Protein AF-A0A1H5EH86-F1 (afdb_monomer_lite)

pLDDT: mean 89.26, std 7.36, range [63.19, 97.12]

Structure (mmCIF, N/CA/C/O backbone):
data_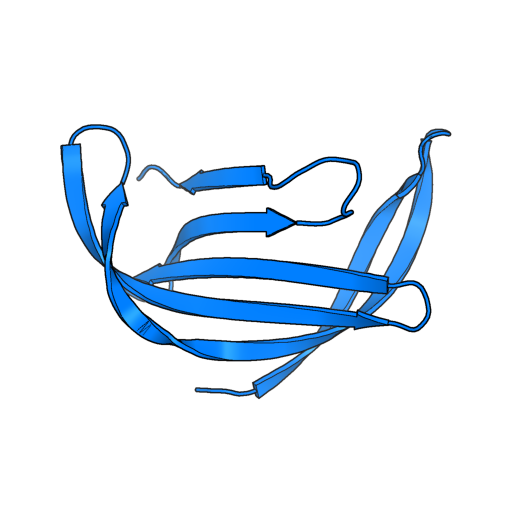AF-A0A1H5EH86-F1
#
_entry.id   AF-A0A1H5EH86-F1
#
loop_
_atom_site.group_PDB
_atom_site.id
_atom_site.type_symbol
_atom_site.label_atom_id
_atom_site.label_alt_id
_atom_site.label_comp_id
_atom_site.label_asym_id
_atom_site.label_entity_id
_atom_site.label_seq_id
_atom_site.pdbx_PDB_ins_code
_atom_site.Cartn_x
_atom_site.Cartn_y
_atom_site.Cartn_z
_atom_site.occupancy
_atom_site.B_iso_or_equiv
_atom_site.auth_seq_id
_atom_site.auth_comp_id
_atom_site.auth_asym_id
_atom_site.auth_atom_id
_atom_site.pdbx_PDB_model_num
ATOM 1 N N . ARG A 1 1 ? 0.307 -8.480 11.895 1.00 77.44 1 ARG A N 1
ATOM 2 C CA . ARG A 1 1 ? 1.741 -8.718 12.204 1.00 77.44 1 ARG A CA 1
ATOM 3 C C . ARG A 1 1 ? 2.550 -8.346 10.976 1.00 77.44 1 ARG A C 1
ATOM 5 O O . ARG A 1 1 ? 1.977 -8.406 9.895 1.00 77.44 1 ARG A O 1
ATOM 12 N N . ALA A 1 2 ? 3.805 -7.935 11.148 1.00 90.38 2 ALA A N 1
ATOM 13 C CA . ALA A 1 2 ? 4.687 -7.765 10.001 1.00 90.38 2 ALA A CA 1
ATOM 14 C C . ALA A 1 2 ? 5.009 -9.127 9.372 1.00 90.38 2 ALA A C 1
ATOM 16 O O . ALA A 1 2 ? 4.962 -10.147 10.069 1.00 90.38 2 ALA A O 1
ATOM 17 N N . GLY A 1 3 ? 5.293 -9.146 8.075 1.00 94.19 3 GLY A N 1
ATOM 18 C CA . GLY A 1 3 ? 5.637 -10.372 7.367 1.00 94.19 3 GLY A CA 1
ATOM 19 C C . GLY A 1 3 ? 6.042 -10.126 5.924 1.00 94.19 3 GLY A C 1
ATOM 20 O O . GLY A 1 3 ? 5.808 -9.050 5.385 1.00 94.19 3 GLY A O 1
ATOM 21 N N . GLN A 1 4 ? 6.629 -11.149 5.312 1.00 95.62 4 GLN A N 1
ATOM 22 C CA . GLN A 1 4 ? 6.982 -11.159 3.898 1.00 95.62 4 GLN A CA 1
ATOM 23 C C . GLN A 1 4 ? 6.124 -12.178 3.158 1.00 95.62 4 GLN A C 1
ATOM 25 O O . GLN A 1 4 ? 5.897 -13.279 3.664 1.00 95.62 4 GLN A O 1
ATOM 30 N N . MET A 1 5 ? 5.652 -11.824 1.963 1.00 94.38 5 MET A N 1
ATOM 31 C CA . MET A 1 5 ? 4.965 -12.766 1.079 1.00 94.38 5 MET A CA 1
ATOM 32 C C . MET A 1 5 ? 5.432 -12.626 -0.375 1.00 94.38 5 MET A C 1
ATOM 34 O O . MET A 1 5 ? 5.568 -11.502 -0.862 1.00 94.38 5 MET A O 1
ATOM 38 N N . PRO A 1 6 ? 5.655 -13.735 -1.101 1.00 94.88 6 PRO A N 1
ATOM 39 C CA . PRO A 1 6 ? 5.823 -13.677 -2.543 1.00 94.88 6 PRO A CA 1
ATOM 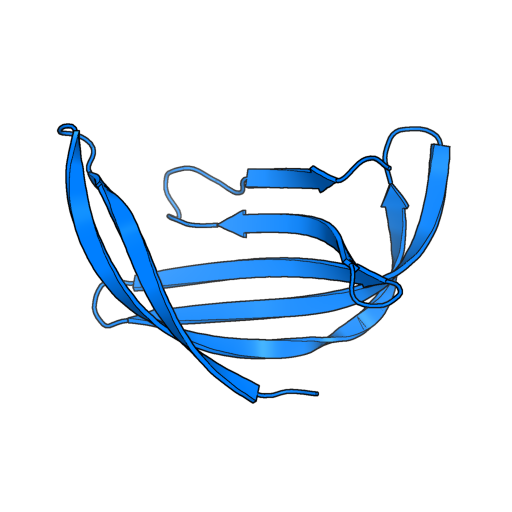40 C C . PRO A 1 6 ? 4.474 -13.391 -3.216 1.00 94.88 6 PRO A C 1
ATOM 42 O O . PRO A 1 6 ? 3.456 -13.992 -2.865 1.00 94.88 6 PRO A O 1
ATOM 45 N N . ARG A 1 7 ? 4.465 -12.505 -4.214 1.00 92.94 7 ARG A N 1
ATOM 46 C CA . ARG A 1 7 ? 3.309 -12.266 -5.090 1.00 92.94 7 ARG A CA 1
ATOM 47 C C . ARG A 1 7 ? 3.710 -12.308 -6.553 1.00 92.94 7 ARG A C 1
ATOM 49 O O . ARG A 1 7 ? 4.784 -11.847 -6.929 1.00 92.94 7 ARG A O 1
ATOM 56 N N . ILE A 1 8 ? 2.812 -12.838 -7.376 1.00 91.31 8 ILE A N 1
ATOM 57 C CA . ILE A 1 8 ? 2.937 -12.839 -8.832 1.00 91.31 8 ILE A CA 1
ATOM 58 C C . ILE A 1 8 ? 1.851 -11.921 -9.378 1.00 91.31 8 ILE A C 1
ATOM 60 O O . ILE A 1 8 ? 0.666 -12.163 -9.154 1.00 91.31 8 ILE A O 1
ATOM 64 N N . TYR A 1 9 ? 2.261 -10.883 -10.098 1.00 86.88 9 TYR A N 1
ATOM 65 C CA . TYR A 1 9 ? 1.362 -9.971 -10.790 1.00 86.88 9 TYR A CA 1
ATOM 66 C C . TYR A 1 9 ? 1.370 -10.263 -12.287 1.00 86.88 9 TYR A C 1
ATOM 68 O O . TYR A 1 9 ? 2.410 -10.540 -12.889 1.00 86.88 9 TYR A O 1
ATOM 76 N N . ARG A 1 10 ? 0.178 -10.196 -12.872 1.00 87.00 10 ARG A N 1
ATOM 77 C CA . ARG A 1 10 ? -0.079 -10.257 -14.308 1.00 87.00 10 ARG A CA 1
ATOM 78 C C . ARG A 1 10 ? -0.469 -8.851 -14.735 1.00 87.00 10 ARG A C 1
ATOM 80 O O . ARG A 1 10 ? -1.523 -8.373 -14.331 1.00 87.00 10 ARG A O 1
ATOM 87 N N . LEU A 1 11 ? 0.413 -8.190 -15.463 1.00 80.88 11 LEU A N 1
ATOM 88 C CA . LEU A 1 11 ? 0.283 -6.797 -15.867 1.00 80.88 11 LEU A CA 1
ATOM 89 C C . LEU A 1 11 ? 0.098 -6.743 -17.382 1.00 80.88 11 LEU A C 1
ATOM 91 O O . LEU A 1 11 ? 0.605 -7.608 -18.094 1.00 80.88 11 LEU A O 1
ATOM 95 N N . LEU A 1 12 ? -0.628 -5.743 -17.863 1.00 80.50 12 LEU A N 1
ATOM 96 C CA . LEU A 1 12 ? -0.595 -5.379 -19.274 1.00 80.50 12 LEU A CA 1
ATOM 97 C C . LEU A 1 12 ? 0.511 -4.347 -19.456 1.00 80.50 12 LEU A C 1
ATOM 99 O O . LEU A 1 12 ? 0.629 -3.424 -18.646 1.00 80.50 12 LEU A O 1
ATOM 103 N N . ASP A 1 13 ? 1.337 -4.524 -20.478 1.00 74.50 13 ASP A N 1
ATOM 104 C CA . ASP A 1 13 ? 2.206 -3.448 -20.933 1.00 74.50 13 ASP A CA 1
ATOM 105 C C . ASP A 1 13 ? 1.413 -2.448 -21.793 1.00 74.50 13 ASP A C 1
ATOM 107 O O . ASP A 1 13 ? 0.254 -2.676 -22.145 1.00 74.50 13 ASP A O 1
ATOM 111 N N . GLY A 1 14 ? 2.026 -1.310 -22.120 1.00 73.19 14 GLY A N 1
ATOM 112 C CA . GLY A 1 14 ? 1.395 -0.286 -22.961 1.00 73.19 14 GLY A CA 1
ATOM 113 C C . GLY A 1 14 ? 1.133 -0.715 -24.414 1.00 73.19 14 GLY A C 1
ATOM 114 O O . GLY A 1 14 ? 0.669 0.108 -25.196 1.00 73.19 14 GLY A O 1
ATOM 115 N N . GLU A 1 15 ? 1.445 -1.962 -24.783 1.00 84.75 15 GLU A N 1
ATOM 116 C CA . GLU A 1 15 ? 1.206 -2.577 -26.096 1.00 84.75 15 GLU A CA 1
ATOM 117 C C . GLU A 1 15 ? 0.228 -3.770 -25.992 1.00 84.75 15 GLU A C 1
ATOM 119 O O . GLU A 1 15 ? 0.208 -4.636 -26.868 1.00 84.75 15 GLU A O 1
ATOM 124 N N . ASP A 1 16 ? -0.563 -3.838 -24.912 1.00 81.50 16 ASP A N 1
ATOM 125 C CA . ASP A 1 16 ? -1.528 -4.906 -24.605 1.00 81.50 16 ASP A CA 1
ATOM 126 C C . ASP A 1 16 ? -0.919 -6.315 -24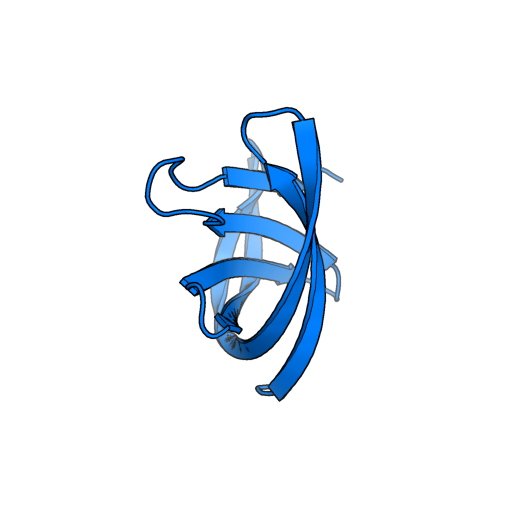.486 1.00 81.50 16 ASP A C 1
ATOM 128 O O . ASP A 1 16 ? -1.621 -7.332 -24.539 1.00 81.50 16 ASP A O 1
ATOM 132 N N . ARG A 1 17 ? 0.396 -6.423 -24.275 1.00 85.00 17 ARG A N 1
ATOM 133 C CA . ARG A 1 17 ? 1.040 -7.709 -24.004 1.00 85.00 17 ARG A CA 1
ATOM 134 C C . ARG A 1 17 ? 0.991 -8.012 -22.519 1.00 85.00 17 ARG A C 1
ATOM 136 O O . ARG A 1 17 ? 1.205 -7.160 -21.660 1.00 85.00 17 ARG A O 1
ATOM 143 N N . LEU A 1 18 ? 0.762 -9.284 -22.215 1.00 86.75 18 LEU A N 1
ATOM 144 C CA . LEU A 1 18 ? 0.803 -9.774 -20.849 1.00 86.75 18 LEU A CA 1
ATOM 145 C C . LEU A 1 18 ? 2.253 -9.891 -20.366 1.00 86.75 18 LEU A C 1
ATOM 147 O O . LEU A 1 18 ? 3.020 -10.706 -20.879 1.00 86.75 18 LEU A O 1
ATOM 151 N N . GLU A 1 19 ? 2.587 -9.173 -19.301 1.00 87.06 19 GLU A N 1
ATOM 152 C CA . GLU A 1 19 ? 3.822 -9.352 -18.551 1.00 87.06 19 GLU A CA 1
ATOM 153 C C . GLU A 1 19 ? 3.538 -10.016 -17.199 1.00 87.06 19 GLU A C 1
ATOM 155 O O . GLU A 1 19 ? 2.635 -9.626 -16.456 1.00 87.06 19 GLU A O 1
ATOM 160 N N . ILE A 1 20 ? 4.322 -11.038 -16.856 1.00 89.19 20 ILE A N 1
ATOM 161 C CA . ILE A 1 20 ? 4.241 -11.715 -15.560 1.00 89.19 20 ILE A CA 1
ATOM 162 C C . ILE A 1 20 ? 5.463 -11.319 -14.744 1.00 89.19 20 ILE A C 1
ATOM 164 O O . ILE A 1 20 ? 6.598 -11.533 -15.169 1.00 89.19 20 ILE A O 1
ATOM 168 N N . ARG A 1 21 ? 5.234 -10.756 -13.559 1.00 89.19 21 ARG A N 1
ATOM 169 C CA . ARG A 1 21 ? 6.298 -10.301 -12.663 1.00 89.19 21 ARG A CA 1
ATOM 170 C C . ARG A 1 21 ? 6.117 -10.886 -11.270 1.00 89.19 21 ARG A C 1
ATOM 172 O O . ARG A 1 21 ? 5.036 -10.809 -10.691 1.00 89.19 21 ARG A O 1
ATOM 179 N N . SER A 1 22 ? 7.202 -11.414 -10.717 1.00 92.94 22 SER A N 1
ATOM 180 C CA . SER A 1 22 ? 7.267 -11.862 -9.325 1.00 92.94 22 SER A CA 1
ATOM 181 C C . SER A 1 22 ? 7.849 -10.761 -8.445 1.00 92.94 22 SER A C 1
ATOM 183 O O . SER A 1 22 ? 8.796 -10.081 -8.845 1.00 92.94 22 SER A O 1
ATOM 185 N N . TYR A 1 23 ? 7.292 -10.607 -7.250 1.00 94.06 23 TYR A N 1
ATOM 186 C CA . TYR A 1 23 ? 7.710 -9.644 -6.239 1.00 94.06 23 TYR A CA 1
ATOM 187 C C . TYR A 1 23 ? 7.787 -10.314 -4.870 1.00 94.06 23 TYR A C 1
ATOM 189 O O . TYR A 1 23 ? 7.049 -11.262 -4.590 1.00 94.06 23 TYR A O 1
ATOM 197 N N . ILE A 1 24 ? 8.641 -9.777 -4.004 1.00 96.44 24 ILE A N 1
ATOM 198 C CA . ILE A 1 24 ? 8.605 -10.043 -2.565 1.00 96.44 24 ILE A CA 1
ATOM 199 C C . ILE A 1 24 ? 8.006 -8.815 -1.892 1.00 96.44 24 ILE A C 1
ATOM 201 O O . ILE A 1 24 ? 8.508 -7.709 -2.083 1.00 96.44 24 ILE A O 1
ATOM 205 N N . CYS A 1 25 ? 6.912 -9.007 -1.161 1.00 96.12 25 CYS A N 1
ATOM 206 C CA . CYS A 1 25 ? 6.165 -7.932 -0.529 1.00 96.12 25 CYS A CA 1
ATOM 207 C C . CYS A 1 25 ? 6.399 -7.911 0.977 1.00 96.12 25 CYS A C 1
ATOM 209 O O . CYS A 1 25 ? 6.087 -8.884 1.667 1.00 96.12 25 CYS A O 1
ATOM 211 N N . ASP A 1 26 ? 6.902 -6.787 1.472 1.00 97.12 26 ASP A N 1
ATOM 212 C CA . ASP A 1 26 ? 7.044 -6.476 2.885 1.00 97.12 26 ASP A CA 1
ATOM 213 C C . ASP A 1 26 ? 5.748 -5.860 3.409 1.00 97.12 26 ASP A C 1
ATOM 215 O O . ASP A 1 26 ? 5.348 -4.770 3.001 1.00 97.12 26 ASP A O 1
ATOM 219 N N . ILE A 1 27 ? 5.086 -6.554 4.331 1.00 96.50 27 ILE A N 1
ATOM 220 C CA . ILE A 1 27 ? 3.836 -6.118 4.952 1.00 96.50 27 ILE A CA 1
ATOM 221 C C . ILE A 1 27 ? 4.154 -5.584 6.335 1.00 96.50 27 ILE A C 1
ATOM 223 O O . ILE A 1 27 ? 4.613 -6.318 7.210 1.00 96.50 27 ILE A O 1
ATOM 227 N N . THR A 1 28 ? 3.839 -4.316 6.554 1.00 96.75 28 THR A N 1
ATOM 228 C CA . THR A 1 28 ? 4.097 -3.603 7.800 1.00 96.75 28 THR A CA 1
ATOM 229 C C . THR A 1 28 ? 2.792 -3.003 8.321 1.00 96.75 28 THR A C 1
ATOM 231 O O . THR A 1 28 ? 2.338 -1.971 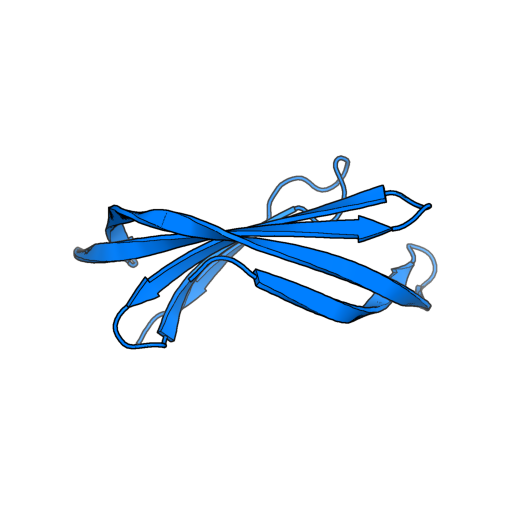7.821 1.00 96.75 28 THR A O 1
ATOM 234 N N . PRO A 1 29 ? 2.154 -3.626 9.328 1.00 94.12 29 PRO A N 1
ATOM 235 C CA . PRO A 1 29 ? 1.056 -2.995 10.044 1.00 94.12 29 PRO A CA 1
ATOM 236 C C . PRO A 1 29 ? 1.551 -1.743 10.767 1.00 94.12 29 PRO A C 1
ATOM 238 O O . PRO A 1 29 ? 2.585 -1.778 11.432 1.00 94.12 29 PRO A O 1
ATOM 241 N N . ALA A 1 30 ? 0.789 -0.664 10.660 1.00 91.94 30 ALA A N 1
ATOM 242 C CA . ALA A 1 30 ? 0.994 0.575 11.390 1.00 91.94 30 ALA A CA 1
ATOM 243 C C . ALA A 1 30 ? -0.012 0.673 12.551 1.00 91.94 30 ALA A C 1
ATOM 245 O O . ALA A 1 30 ? -0.489 -0.338 13.073 1.00 91.94 30 ALA A O 1
ATOM 246 N N . GLN A 1 31 ? -0.313 1.892 12.994 1.00 91.06 31 GLN A N 1
ATOM 247 C CA . GLN A 1 31 ? -1.325 2.127 14.017 1.00 91.06 31 GLN A CA 1
ATOM 248 C C . GLN A 1 31 ? -2.732 2.141 13.414 1.00 91.06 31 GLN A C 1
ATOM 250 O O . GLN A 1 31 ? -2.926 2.337 12.214 1.00 91.06 31 GLN A O 1
ATOM 255 N N . ALA A 1 32 ? -3.725 1.912 14.272 1.00 94.12 32 ALA A N 1
ATOM 256 C CA . ALA A 1 32 ? -5.112 2.105 13.894 1.00 94.12 32 ALA A CA 1
ATOM 257 C C . ALA A 1 32 ? -5.446 3.600 13.874 1.00 94.12 32 ALA A C 1
ATOM 259 O O . ALA A 1 32 ? -5.246 4.280 14.883 1.00 94.12 32 ALA A O 1
ATOM 260 N N . GLU A 1 33 ? -6.006 4.074 12.768 1.00 94.25 33 GLU A N 1
ATOM 261 C CA . GLU A 1 33 ? -6.342 5.478 12.528 1.00 94.25 33 GLU A CA 1
ATOM 262 C C . GLU A 1 33 ? -7.816 5.652 12.145 1.00 94.25 33 GLU A C 1
ATOM 264 O O . GLU A 1 33 ? -8.505 4.684 11.812 1.00 94.25 33 GLU A O 1
ATOM 269 N N . GLN A 1 34 ? -8.314 6.884 12.274 1.00 93.88 34 GLN A N 1
ATOM 270 C CA . GLN A 1 34 ? -9.653 7.253 11.818 1.00 93.88 34 GLN A CA 1
ATOM 271 C C . GLN A 1 34 ? -9.611 7.501 10.314 1.00 93.88 34 GLN A C 1
ATOM 273 O O . GLN A 1 34 ? -8.860 8.351 9.842 1.00 93.88 34 GLN A O 1
ATOM 278 N N . VAL A 1 35 ? -10.435 6.765 9.582 1.00 90.75 35 VAL A N 1
ATOM 279 C CA . VAL A 1 35 ? -10.568 6.841 8.128 1.00 90.75 35 VAL A CA 1
ATOM 280 C C . VAL A 1 35 ? -12.034 7.076 7.785 1.00 90.75 35 VAL A C 1
ATOM 282 O O . VAL A 1 35 ? -12.931 6.526 8.429 1.00 90.75 35 VAL A O 1
ATOM 285 N N . ARG A 1 36 ? -12.270 7.915 6.776 1.00 88.81 36 ARG A N 1
ATOM 286 C CA . ARG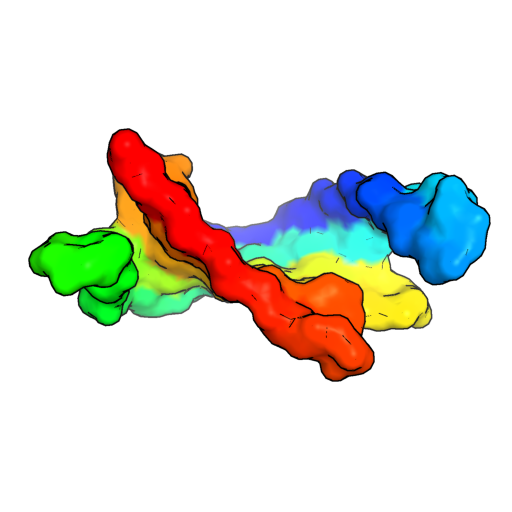 A 1 36 ? -13.601 8.196 6.243 1.00 88.81 36 ARG A CA 1
ATOM 287 C C . ARG A 1 36 ? -13.897 7.235 5.094 1.00 88.81 36 ARG A C 1
ATOM 289 O O . ARG A 1 36 ? -13.177 7.232 4.101 1.00 88.81 36 ARG A O 1
ATOM 296 N N . ILE A 1 37 ? -14.953 6.442 5.231 1.00 83.19 37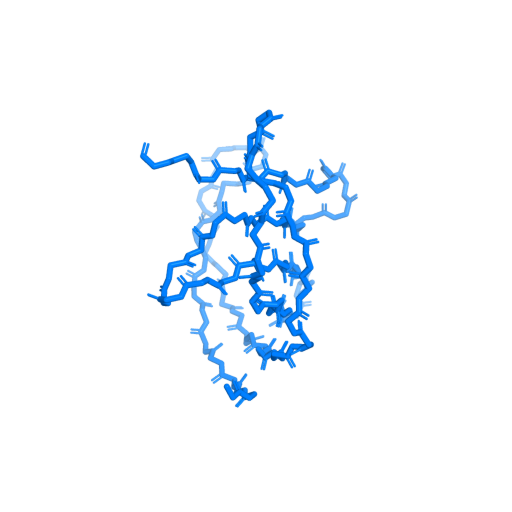 ILE A N 1
ATOM 297 C CA . ILE A 1 37 ? -15.444 5.525 4.203 1.00 83.19 37 ILE A CA 1
ATOM 298 C C . ILE A 1 37 ? -16.655 6.168 3.528 1.00 83.19 37 ILE A C 1
ATOM 300 O O . ILE A 1 37 ? -17.684 6.421 4.160 1.00 83.19 37 ILE A O 1
ATOM 304 N N . GLY A 1 38 ? -16.510 6.476 2.240 1.00 75.06 38 GLY A N 1
ATOM 305 C CA . GLY A 1 38 ? -17.522 7.200 1.473 1.00 75.06 38 GLY A CA 1
ATOM 306 C C . GLY A 1 38 ? -17.757 8.613 2.005 1.00 75.06 38 GLY A C 1
ATOM 307 O O . GLY A 1 38 ? -16.848 9.281 2.500 1.00 75.06 38 GLY A O 1
ATOM 308 N N . GLU A 1 39 ? -18.996 9.087 1.900 1.00 74.25 39 GLU A N 1
ATOM 309 C CA . GLU A 1 39 ? -19.337 10.458 2.281 1.00 74.25 39 GLU A CA 1
ATOM 310 C C . GLU A 1 39 ? -19.627 10.632 3.777 1.00 74.25 39 GLU A C 1
ATOM 312 O O . GLU A 1 39 ? -19.543 11.756 4.268 1.00 74.25 39 GLU A O 1
ATOM 317 N N . ALA A 1 40 ? -19.924 9.578 4.542 1.00 63.19 40 ALA A N 1
ATOM 318 C CA . ALA A 1 40 ? -20.570 9.765 5.847 1.00 63.19 40 ALA A CA 1
ATOM 319 C C . ALA A 1 40 ? -19.948 9.017 7.033 1.00 63.19 40 ALA A C 1
ATOM 321 O O . ALA A 1 40 ? -20.143 9.456 8.166 1.00 63.19 40 ALA A O 1
ATOM 322 N N . GLU A 1 41 ? -19.199 7.931 6.828 1.00 83.19 41 GLU A N 1
ATOM 323 C CA . GLU A 1 41 ? -18.833 7.063 7.949 1.00 83.19 41 GLU A CA 1
ATOM 324 C C . GLU A 1 41 ? -17.356 7.191 8.324 1.00 83.19 41 GLU A C 1
ATOM 326 O O . GLU A 1 41 ? -16.461 6.802 7.575 1.00 83.19 41 GLU A O 1
ATOM 331 N N . TRP A 1 42 ? -17.096 7.730 9.516 1.00 90.50 42 TRP A N 1
ATOM 332 C CA . TRP A 1 42 ? -15.783 7.640 10.145 1.00 90.50 42 TRP A CA 1
ATOM 333 C C . TRP A 1 42 ? -15.672 6.324 10.895 1.00 90.50 42 TRP A C 1
ATOM 335 O O . TRP A 1 42 ? -16.490 6.014 11.761 1.00 90.50 42 TRP A O 1
ATOM 345 N N . THR A 1 43 ? -14.625 5.569 10.599 1.00 91.88 43 THR A N 1
ATOM 346 C CA . THR A 1 43 ? -14.337 4.326 11.297 1.00 91.88 43 THR A CA 1
ATOM 347 C C . THR A 1 43 ? -12.864 4.221 11.638 1.00 91.88 43 THR A C 1
ATOM 349 O O . THR A 1 43 ? -11.982 4.670 10.908 1.00 91.88 43 THR A O 1
ATOM 352 N N . ARG A 1 44 ? -12.587 3.543 12.751 1.00 95.12 44 ARG A N 1
ATOM 353 C CA . ARG A 1 44 ? -11.231 3.157 13.119 1.00 95.12 44 ARG A CA 1
ATOM 354 C C . ARG A 1 44 ? -10.822 1.920 12.321 1.00 95.12 44 ARG A C 1
ATOM 356 O O . ARG A 1 44 ? -11.504 0.898 12.397 1.00 95.12 44 ARG A O 1
ATOM 363 N N . ALA A 1 45 ? -9.715 2.001 11.592 1.00 95.19 45 ALA A N 1
ATOM 364 C CA . ALA A 1 45 ? -9.153 0.884 10.836 1.00 95.19 45 ALA A CA 1
ATOM 365 C C . ALA A 1 45 ? -7.641 0.784 11.056 1.00 95.19 45 ALA A C 1
ATOM 367 O O . ALA A 1 45 ? -6.966 1.783 11.297 1.00 95.19 45 ALA A O 1
ATOM 368 N N . LEU A 1 46 ? -7.105 -0.432 10.982 1.00 96.25 46 LEU A N 1
ATOM 369 C CA . LEU A 1 46 ? -5.670 -0.677 11.018 1.00 96.25 46 LEU A CA 1
ATOM 370 C C . LEU A 1 46 ? -5.070 -0.310 9.664 1.00 96.25 46 LEU A C 1
ATOM 372 O O . LEU A 1 46 ? -5.389 -0.952 8.662 1.00 96.25 46 LEU A O 1
ATOM 376 N N . ARG A 1 47 ? -4.165 0.667 9.638 1.00 96.31 47 ARG A N 1
ATOM 377 C CA . ARG A 1 47 ? -3.367 0.926 8.444 1.00 96.31 47 ARG A CA 1
ATOM 378 C C . ARG A 1 47 ? -2.324 -0.178 8.272 1.00 96.31 47 ARG A C 1
ATOM 380 O O . ARG A 1 47 ? -1.609 -0.527 9.211 1.00 96.31 47 ARG A O 1
ATOM 387 N N . VAL A 1 48 ? -2.219 -0.716 7.066 1.00 96.75 48 VAL A N 1
ATOM 388 C CA . VAL A 1 48 ? -1.239 -1.728 6.673 1.00 96.75 48 VAL A CA 1
ATOM 389 C C . VAL A 1 48 ? -0.523 -1.232 5.429 1.00 96.75 48 VAL A C 1
ATOM 391 O O . VAL A 1 48 ? -1.149 -1.041 4.393 1.00 96.75 48 VAL A O 1
ATOM 394 N N . ASN A 1 49 ? 0.787 -1.035 5.530 1.00 96.50 49 ASN A N 1
ATOM 395 C CA . ASN A 1 49 ? 1.615 -0.699 4.380 1.00 96.50 49 ASN A CA 1
ATOM 396 C C . ASN A 1 49 ? 2.181 -1.990 3.784 1.00 96.50 49 ASN A C 1
ATOM 398 O O . ASN A 1 49 ? 2.637 -2.865 4.518 1.00 96.50 49 ASN A O 1
ATOM 402 N N . GLU A 1 50 ? 2.156 -2.104 2.468 1.00 95.75 50 GLU A N 1
ATOM 403 C CA . GLU A 1 50 ? 2.730 -3.205 1.707 1.00 95.75 50 GLU A CA 1
ATOM 404 C C . GLU A 1 50 ? 3.655 -2.615 0.643 1.00 95.75 50 GLU A C 1
ATOM 406 O O . GLU A 1 50 ? 3.222 -1.800 -0.170 1.00 95.75 50 GLU A O 1
ATOM 411 N N . THR A 1 51 ? 4.918 -3.032 0.631 1.00 95.44 51 THR A N 1
ATOM 412 C CA . THR A 1 51 ? 5.862 -2.650 -0.423 1.00 95.44 51 THR A CA 1
ATOM 413 C C . THR A 1 51 ? 6.376 -3.903 -1.104 1.00 95.44 51 THR A C 1
ATOM 415 O O . THR A 1 51 ? 6.994 -4.751 -0.473 1.00 95.44 51 THR A O 1
ATOM 418 N N . CYS A 1 52 ? 6.096 -4.037 -2.394 1.00 94.31 52 CYS A N 1
ATOM 419 C CA . CYS A 1 52 ? 6.493 -5.169 -3.213 1.00 94.31 52 CYS A CA 1
ATOM 420 C C . CYS A 1 52 ? 7.712 -4.799 -4.044 1.00 94.31 52 CYS A C 1
ATOM 422 O O . CYS A 1 52 ? 7.638 -3.894 -4.867 1.00 94.31 52 CYS A O 1
ATOM 424 N N . HIS A 1 53 ? 8.809 -5.530 -3.886 1.00 93.88 53 HIS A N 1
ATOM 425 C CA . HIS A 1 53 ? 10.072 -5.255 -4.561 1.00 93.88 53 HIS A CA 1
ATOM 426 C C . HIS A 1 53 ? 10.428 -6.351 -5.566 1.00 93.88 53 HIS A C 1
ATOM 428 O O . HIS A 1 53 ? 10.241 -7.543 -5.307 1.00 93.88 53 HIS A O 1
ATOM 434 N N . ASN A 1 54 ? 10.969 -5.943 -6.712 1.00 90.56 54 ASN A N 1
ATOM 435 C CA . ASN A 1 54 ? 11.659 -6.816 -7.652 1.00 90.56 54 ASN A CA 1
ATOM 436 C C . ASN A 1 54 ? 12.814 -6.057 -8.345 1.00 90.56 54 ASN A C 1
ATOM 438 O O . ASN A 1 54 ? 12.938 -4.842 -8.183 1.00 90.56 54 ASN A O 1
ATOM 442 N N . PRO A 1 55 ? 13.661 -6.728 -9.147 1.00 89.12 55 PRO A N 1
ATOM 443 C CA . PRO A 1 55 ? 14.771 -6.061 -9.836 1.00 89.12 55 PRO A CA 1
ATOM 444 C C . PRO A 1 55 ? 14.368 -4.972 -10.846 1.00 89.12 55 PRO A C 1
ATOM 446 O O . PRO A 1 55 ? 15.222 -4.206 -11.277 1.00 89.12 55 PRO A O 1
ATOM 449 N N . ARG A 1 56 ? 13.097 -4.916 -11.263 1.00 84.50 56 ARG A N 1
ATOM 450 C CA . ARG A 1 56 ? 12.568 -3.942 -12.234 1.00 84.50 56 ARG A CA 1
ATOM 451 C C . ARG A 1 56 ? 11.881 -2.745 -11.572 1.00 84.50 56 ARG A C 1
ATOM 453 O O . ARG A 1 56 ? 11.521 -1.810 -12.276 1.00 84.50 56 ARG A O 1
ATOM 460 N N . GLY A 1 57 ? 11.688 -2.763 -10.254 1.00 86.00 57 GLY A N 1
ATOM 461 C CA . GLY A 1 57 ? 11.058 -1.675 -9.518 1.00 86.00 57 GLY A CA 1
ATOM 462 C C . GLY A 1 57 ? 10.300 -2.137 -8.279 1.00 86.00 57 GLY A C 1
ATOM 463 O O . GLY A 1 57 ? 10.339 -3.303 -7.878 1.00 86.00 57 GLY A O 1
ATOM 464 N N . ALA A 1 58 ? 9.590 -1.192 -7.670 1.00 90.06 58 ALA A N 1
ATOM 465 C CA . ALA A 1 58 ? 8.762 -1.439 -6.503 1.00 90.06 58 ALA A CA 1
ATOM 466 C C . ALA A 1 58 ? 7.322 -0.984 -6.744 1.00 90.06 58 ALA A C 1
ATOM 468 O O . ALA A 1 58 ? 7.091 0.017 -7.416 1.00 90.06 58 ALA A O 1
ATOM 469 N N . LEU A 1 59 ? 6.381 -1.719 -6.162 1.00 91.19 59 LEU A N 1
ATOM 470 C CA . LEU A 1 59 ? 4.977 -1.339 -6.042 1.00 91.19 59 LEU A CA 1
ATOM 471 C C . LEU A 1 59 ? 4.711 -1.027 -4.573 1.00 91.19 59 LEU A C 1
ATOM 473 O O . LEU A 1 59 ? 5.258 -1.702 -3.696 1.00 91.19 59 LEU A O 1
ATOM 477 N N . SER A 1 60 ? 3.864 -0.047 -4.290 1.00 93.88 60 SER A N 1
ATOM 478 C CA . SER A 1 60 ? 3.478 0.271 -2.918 1.00 93.88 60 SER A CA 1
ATOM 479 C C . SER A 1 60 ? 1.970 0.319 -2.766 1.00 93.88 60 SER A C 1
ATOM 481 O O . SER A 1 60 ? 1.241 0.772 -3.646 1.00 93.88 60 SER A O 1
ATOM 483 N N . PHE A 1 61 ? 1.503 -0.173 -1.627 1.00 94.81 61 PHE A N 1
ATOM 484 C CA . PHE A 1 61 ? 0.098 -0.229 -1.284 1.00 94.81 61 PHE A CA 1
ATOM 485 C C . PHE A 1 61 ? -0.081 0.207 0.166 1.00 94.81 61 PHE A C 1
ATOM 487 O O . PHE A 1 61 ? 0.671 -0.196 1.054 1.00 94.81 61 PHE A O 1
ATOM 494 N N . THR A 1 62 ? -1.091 1.024 0.424 1.00 95.69 62 THR A N 1
ATOM 495 C CA . THR A 1 62 ? -1.557 1.328 1.777 1.00 95.69 62 THR A CA 1
ATOM 496 C C . THR A 1 62 ? -2.990 0.851 1.890 1.00 95.69 62 THR A C 1
ATOM 498 O O . THR A 1 62 ? -3.836 1.275 1.113 1.00 95.69 62 THR A O 1
ATOM 501 N N . HIS A 1 63 ? -3.267 -0.025 2.849 1.00 95.38 63 HIS A N 1
ATOM 502 C CA . HIS A 1 63 ? -4.584 -0.613 3.069 1.00 95.38 63 HIS A CA 1
ATOM 503 C C . HIS A 1 63 ? -5.129 -0.198 4.431 1.00 95.38 63 HIS A C 1
ATOM 505 O O . HIS A 1 63 ? -4.407 -0.241 5.427 1.00 95.38 63 HIS A O 1
ATOM 511 N N . TRP A 1 64 ? -6.418 0.118 4.500 1.00 95.62 64 TRP A N 1
ATOM 512 C CA . TRP A 1 64 ? -7.142 0.307 5.756 1.00 95.62 64 TRP A CA 1
ATOM 513 C C . TRP A 1 64 ? -7.988 -0.924 6.022 1.00 95.62 64 TRP A C 1
ATOM 515 O O . TRP A 1 64 ? -8.935 -1.203 5.289 1.00 95.62 64 TRP A O 1
ATOM 525 N N . VAL A 1 65 ? -7.633 -1.672 7.064 1.00 95.00 65 VAL A N 1
ATOM 526 C CA . VAL A 1 65 ? -8.226 -2.976 7.370 1.00 95.00 65 VAL A CA 1
ATOM 527 C C . VAL A 1 65 ? -9.051 -2.907 8.651 1.00 95.00 65 VAL A C 1
ATOM 529 O O . VAL A 1 65 ? -8.553 -2.498 9.702 1.00 95.00 65 VAL A O 1
ATOM 532 N N . LYS A 1 66 ? -10.301 -3.366 8.597 1.00 93.56 66 LYS A N 1
ATOM 533 C CA . LYS A 1 66 ? -11.181 -3.539 9.760 1.00 93.56 66 LYS A CA 1
ATOM 534 C C . LYS A 1 66 ? -11.807 -4.923 9.700 1.00 93.56 66 LYS A C 1
ATOM 536 O O . LYS A 1 66 ? -12.301 -5.325 8.655 1.00 93.56 66 LYS A O 1
ATOM 541 N N . GLU A 1 67 ? -11.741 -5.666 10.806 1.00 92.62 67 GLU A N 1
ATOM 542 C CA . GLU A 1 67 ? -12.365 -6.999 10.922 1.00 92.62 67 GLU A CA 1
ATOM 543 C C . GLU A 1 67 ? -11.971 -7.964 9.781 1.00 92.62 67 GLU A C 1
ATOM 545 O O . GLU A 1 67 ? -12.766 -8.762 9.297 1.00 92.62 67 GLU A O 1
ATOM 550 N N . GLY A 1 68 ? -10.717 -7.875 9.320 1.00 90.56 68 GLY A N 1
ATOM 551 C CA . GLY A 1 68 ? -10.190 -8.709 8.234 1.00 90.56 68 GLY A CA 1
ATOM 552 C C . GLY A 1 68 ? -10.596 -8.276 6.819 1.00 90.56 68 GLY A C 1
ATOM 553 O O . GLY A 1 68 ? -10.195 -8.932 5.862 1.00 90.56 68 GLY A O 1
ATOM 554 N N . ARG A 1 69 ? -11.341 -7.176 6.664 1.00 92.81 69 ARG A N 1
ATOM 555 C CA . ARG A 1 69 ? -11.738 -6.602 5.371 1.00 92.81 69 ARG A CA 1
ATOM 556 C C . ARG A 1 69 ? -10.955 -5.331 5.074 1.00 92.81 69 ARG A C 1
ATOM 558 O O . ARG A 1 69 ? -10.716 -4.529 5.975 1.00 92.81 69 ARG A O 1
ATOM 565 N N . ILE A 1 70 ? -10.581 -5.144 3.812 1.00 93.81 70 ILE A N 1
ATOM 566 C CA . ILE A 1 70 ? -10.014 -3.884 3.322 1.00 93.81 70 ILE A CA 1
ATOM 567 C C . ILE A 1 70 ? -11.183 -2.934 3.054 1.00 93.81 70 ILE A C 1
ATOM 569 O O . ILE A 1 70 ? -12.076 -3.268 2.283 1.00 93.81 70 ILE A O 1
ATOM 573 N N . LEU A 1 71 ? -11.181 -1.775 3.706 1.00 94.00 71 LEU A N 1
ATOM 574 C CA . LEU A 1 71 ? -12.182 -0.723 3.512 1.00 94.00 71 LEU A CA 1
ATOM 575 C C . LEU A 1 71 ? -11.734 0.289 2.453 1.00 94.00 71 LEU A C 1
ATOM 577 O O . LEU A 1 71 ? -12.536 0.800 1.679 1.00 94.00 71 LEU A O 1
ATOM 581 N N . GLN A 1 72 ? -10.431 0.560 2.407 1.00 94.06 72 GLN A N 1
ATOM 582 C CA . GLN A 1 72 ? -9.808 1.459 1.445 1.00 94.06 72 GLN A CA 1
ATOM 583 C C . GLN A 1 72 ? -8.407 0.951 1.107 1.00 94.06 72 GLN A C 1
ATOM 585 O O . GLN A 1 72 ? -7.746 0.328 1.945 1.00 94.06 72 GLN A O 1
ATOM 590 N N . SER A 1 73 ? -7.949 1.222 -0.111 1.00 95.00 73 SER A N 1
ATOM 591 C CA . SER A 1 73 ? -6.593 0.937 -0.563 1.00 95.00 73 SER A CA 1
ATOM 592 C C . SER A 1 73 ? -6.081 2.074 -1.442 1.00 95.00 73 SER A C 1
ATOM 594 O O . SER A 1 73 ? -6.801 2.530 -2.322 1.00 95.00 73 SER A O 1
ATOM 596 N N . ILE A 1 74 ? -4.846 2.513 -1.217 1.00 94.38 74 ILE A N 1
ATOM 597 C CA . ILE A 1 74 ? -4.104 3.382 -2.136 1.00 94.38 74 ILE A CA 1
ATOM 598 C C . ILE A 1 74 ? -3.003 2.541 -2.753 1.00 94.38 74 ILE A C 1
ATOM 600 O O . ILE A 1 74 ? -2.222 1.936 -2.016 1.00 94.38 74 ILE A O 1
ATOM 604 N N . GLN A 1 75 ? -2.944 2.491 -4.079 1.00 93.44 75 GLN A N 1
ATOM 605 C CA . GLN A 1 75 ? -2.042 1.607 -4.811 1.00 93.44 75 GLN A CA 1
ATOM 606 C C . GLN A 1 75 ? -1.213 2.397 -5.814 1.00 93.44 75 GLN A C 1
ATOM 608 O O . GLN A 1 75 ? -1.761 3.090 -6.664 1.00 93.44 75 GLN A O 1
ATOM 613 N N . THR A 1 76 ? 0.104 2.252 -5.756 1.00 90.94 76 THR A N 1
ATOM 614 C CA . THR A 1 76 ? 1.032 2.877 -6.696 1.00 90.94 76 THR A CA 1
ATOM 615 C C . THR A 1 76 ? 1.785 1.772 -7.416 1.00 90.94 76 THR A C 1
ATOM 617 O O . THR A 1 76 ? 2.691 1.145 -6.861 1.00 90.94 76 THR A O 1
ATOM 620 N N . PHE A 1 77 ? 1.378 1.516 -8.658 1.00 82.31 77 PHE A N 1
ATOM 621 C CA . PHE A 1 77 ? 1.970 0.472 -9.495 1.00 82.31 77 PHE A CA 1
ATOM 622 C C . PHE A 1 77 ? 3.178 0.959 -10.288 1.00 82.31 77 PHE A C 1
ATOM 624 O O . PHE A 1 77 ? 4.072 0.182 -10.610 1.00 82.31 77 PHE A O 1
ATOM 631 N N . ASP A 1 78 ? 3.197 2.243 -10.612 1.00 75.62 78 ASP A N 1
ATOM 632 C CA . ASP A 1 78 ? 4.259 2.856 -11.382 1.00 75.62 78 ASP A CA 1
ATOM 633 C C . ASP A 1 78 ? 4.279 4.363 -11.064 1.00 75.62 78 ASP A C 1
ATOM 635 O O . ASP A 1 78 ? 3.212 4.986 -10.998 1.00 75.62 78 ASP A O 1
ATOM 639 N N . PRO A 1 79 ? 5.458 4.965 -10.834 1.00 69.12 79 PRO A N 1
ATOM 640 C CA . PRO A 1 79 ? 5.568 6.386 -10.506 1.00 69.12 79 PRO A CA 1
ATOM 641 C C . PRO A 1 79 ? 4.967 7.333 -11.559 1.00 69.12 79 PRO A C 1
ATOM 643 O O . PRO A 1 79 ? 4.606 8.456 -11.216 1.00 69.12 79 PRO A O 1
ATOM 646 N N . GLY A 1 80 ? 4.866 6.909 -12.822 1.00 76.00 80 GLY A N 1
ATOM 647 C CA . GLY A 1 80 ? 4.354 7.701 -13.939 1.00 76.00 80 GLY A CA 1
ATOM 648 C C . GLY A 1 80 ? 2.828 7.766 -14.042 1.00 76.00 80 GLY A C 1
ATOM 649 O O . GLY A 1 80 ? 2.317 8.685 -14.677 1.00 76.00 80 GLY A O 1
ATOM 650 N N . PHE A 1 81 ? 2.094 6.844 -13.408 1.00 75.94 81 PHE A N 1
ATOM 651 C CA . PHE A 1 81 ? 0.624 6.782 -13.488 1.00 75.94 81 PHE A CA 1
ATOM 652 C C . PHE A 1 81 ? -0.091 7.362 -12.258 1.00 75.94 81 PHE A C 1
ATOM 654 O O . PHE A 1 81 ? -1.310 7.525 -12.275 1.00 75.94 81 PHE A O 1
ATOM 661 N N . GLY A 1 82 ? 0.661 7.726 -11.216 1.00 82.69 82 GLY A N 1
ATOM 662 C CA . GLY A 1 82 ? 0.106 8.215 -9.956 1.00 82.69 82 GLY A CA 1
ATOM 663 C C . GLY A 1 82 ? -0.570 7.114 -9.122 1.00 82.69 82 GLY A C 1
ATOM 664 O O . GLY A 1 82 ? -0.625 5.951 -9.531 1.00 82.69 82 GLY A O 1
ATOM 665 N N . PRO A 1 83 ? -1.034 7.453 -7.908 1.00 90.31 83 PRO A N 1
ATOM 666 C CA . PRO A 1 83 ? -1.729 6.507 -7.048 1.00 90.31 83 PRO A CA 1
ATOM 667 C C . PRO A 1 83 ? -3.166 6.260 -7.525 1.00 90.31 83 PRO A C 1
ATOM 669 O O . PRO A 1 83 ? -3.845 7.162 -8.012 1.00 90.31 83 PRO A O 1
ATOM 672 N N . VAL A 1 84 ? -3.643 5.036 -7.319 1.00 91.06 84 VAL A N 1
ATOM 673 C CA . VAL A 1 84 ? -5.041 4.636 -7.483 1.00 91.06 84 VAL A CA 1
ATOM 674 C C . VAL A 1 84 ? -5.681 4.530 -6.105 1.00 91.06 84 VAL A C 1
ATOM 676 O O . VAL A 1 84 ? -5.276 3.692 -5.296 1.00 91.06 84 VAL A O 1
ATOM 679 N N . ASP A 1 85 ? -6.701 5.349 -5.862 1.00 92.38 85 ASP A N 1
ATOM 680 C CA . ASP A 1 85 ? -7.551 5.267 -4.676 1.00 92.38 85 ASP A CA 1
ATOM 681 C C . ASP A 1 85 ? -8.715 4.300 -4.929 1.00 92.38 85 ASP A C 1
ATOM 683 O O . ASP A 1 85 ? -9.533 4.499 -5.827 1.00 92.38 85 ASP A O 1
ATOM 687 N N . ILE A 1 86 ? -8.811 3.250 -4.118 1.00 92.12 86 ILE A N 1
ATOM 688 C CA . ILE A 1 86 ? -9.884 2.256 -4.168 1.00 92.12 86 ILE A CA 1
ATOM 689 C C . ILE A 1 86 ? -10.646 2.305 -2.853 1.00 92.12 86 ILE A C 1
ATOM 691 O O . ILE A 1 86 ? -10.088 2.044 -1.785 1.00 92.12 86 ILE A O 1
ATOM 695 N N . LEU A 1 87 ? -11.936 2.605 -2.938 1.00 91.94 87 LEU A N 1
ATOM 696 C CA . LEU A 1 87 ? -12.855 2.593 -1.811 1.00 91.94 87 LEU A CA 1
ATOM 697 C C . LEU A 1 87 ? -13.809 1.404 -1.944 1.00 91.94 87 LEU A C 1
ATOM 699 O O . LEU A 1 87 ? -14.487 1.261 -2.960 1.00 91.94 87 LEU A O 1
ATOM 703 N N . PHE A 1 88 ? -13.880 0.575 -0.906 1.00 88.50 88 PHE A N 1
ATOM 704 C CA . PHE A 1 88 ? -14.804 -0.550 -0.842 1.00 88.50 88 PHE A CA 1
ATOM 705 C C . PHE A 1 88 ? -16.028 -0.130 -0.031 1.00 88.50 88 PHE A C 1
ATOM 707 O O . PHE A 1 88 ? -15.959 0.022 1.189 1.00 88.50 88 PHE A O 1
ATOM 714 N N . LEU A 1 89 ? -17.139 0.095 -0.729 1.00 84.00 89 LEU A N 1
ATOM 715 C CA . LEU A 1 89 ? -18.430 0.360 -0.102 1.00 84.00 89 LEU A CA 1
ATOM 716 C C . LEU A 1 89 ? -19.068 -0.966 0.361 1.00 84.00 89 LEU A C 1
ATOM 718 O O . LEU A 1 89 ? -18.804 -2.000 -0.262 1.00 84.00 89 LEU A O 1
ATOM 722 N N . PRO A 1 90 ? -19.841 -0.954 1.463 1.00 71.38 90 PRO A N 1
ATOM 723 C CA . PRO A 1 90 ? -20.574 -2.127 1.939 1.00 71.38 90 PRO A CA 1
ATOM 724 C C . PRO A 1 90 ? -21.611 -2.647 0.936 1.00 71.38 90 PRO A C 1
ATOM 726 O O . PRO A 1 90 ? -22.115 -1.846 0.115 1.00 71.38 90 PRO A O 1
#

Secondary structure (DSSP, 8-state):
--EEEEEEEEEE-TTS-EEEEEEEEEEEEEEEEEEEETTTEEEEEEEEEEEEEETTEEEEEEEEEETTEEEEEEEES-TTT-PEEEE---

Sequence (90 aa):
RAGQMPRIYRLLDGEDRLEIRSYICDITPAQAEQVRIGEAEWTRALRVNETCHNPRGALSFTHWVKEGRILQSIQTFDPGFGPVDILFLP

Foldseek 3Di:
DWDKDKDWDFDQDPVRDTDIDIWIKTKDWDDWDWDDAPDDDTDTFIWIWIWTDDPVGIKIKIFTHDPNDTQWMWIDPDPVPHIDIDGDDD

Radius of gyration: 14.58 Å; chains: 1; bounding box: 35×24×40 Å